Protein AF-A0A0R2XKB7-F1 (afdb_monomer_lite)

Sequence (130 aa):
MEADLNSQEIIRWLKAAAHDRFWLAESCGVQKRTVDNWLSSSRAIPRKAQLIIKALMASELAGPVAQAGVSQNLVLHFSDKDFASICDIARVLGMSPVQWVEAEVLKVIHTEPYKVLRALSPAKQKPKSD

Secondary structure (DSSP, 8-state):
--PPPPHHHHHHHHHHTT--HHHHHHHTTS-HHHHHHHHHSSPPPPHHHHHHHHHHHHHHHS-S---SSS----PPP--HHHHHHHHHHHHH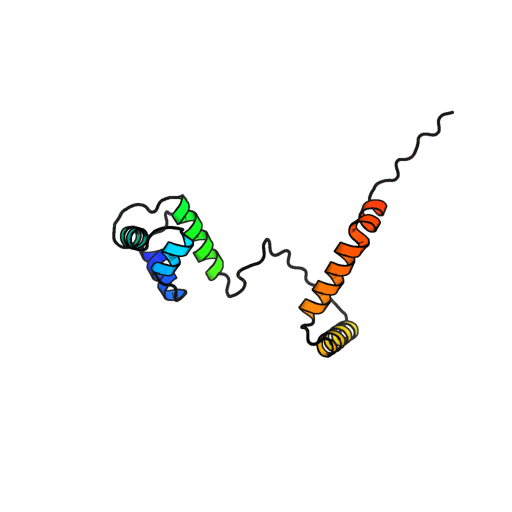TTS-HHHHHHHHHHHHHHHSHHHHHHHHS---------

Radius of gyration: 25.29 Å; chains: 1; bounding box: 53×69×50 Å

Foldseek 3Di:
DPDQDALVVLVVLCVVLVHDLCNLCVLLVHDSVLSVCRNPDPDRDDPSSSVSSVVVSVQVVPPPPPDDPDCPDDDDDDDPVVVVVLCVVCVVVVHHSVVSVVVVVVCCCVVPVPVVVVVVPPPPPDDDDD

pLDDT: mean 76.72, std 17.24, range [35.75, 93.81]

Structure (mmCIF, N/CA/C/O backbone):
data_AF-A0A0R2XKB7-F1
#
_entry.id   AF-A0A0R2XKB7-F1
#
loop_
_atom_site.group_PDB
_atom_site.id
_atom_site.type_symbol
_atom_site.label_atom_id
_atom_site.label_alt_id
_atom_site.label_comp_id
_atom_site.label_asym_id
_atom_site.label_entity_id
_atom_site.label_seq_id
_atom_site.pdbx_PDB_ins_code
_atom_site.Cartn_x
_atom_site.Cartn_y
_atom_site.Cartn_z
_atom_site.occupancy
_atom_site.B_iso_or_equiv
_atom_site.auth_seq_id
_atom_site.auth_comp_id
_atom_site.auth_asym_id
_atom_site.auth_atom_id
_atom_site.pdbx_PDB_model_num
ATOM 1 N N . MET A 1 1 ? -24.724 12.711 6.892 1.00 35.75 1 MET A N 1
ATOM 2 C CA . MET A 1 1 ? -25.011 11.545 7.752 1.00 35.75 1 MET A CA 1
ATOM 3 C C . MET A 1 1 ? -23.893 10.550 7.517 1.00 35.75 1 MET A C 1
ATOM 5 O O . MET A 1 1 ? -23.860 9.954 6.451 1.00 35.75 1 MET A O 1
ATOM 9 N N . GLU A 1 2 ? -22.917 10.456 8.420 1.00 45.47 2 GLU A N 1
ATOM 10 C CA . GLU A 1 2 ? -21.924 9.382 8.315 1.00 45.47 2 GLU A CA 1
ATOM 11 C C . GLU A 1 2 ? -22.604 8.094 8.764 1.00 45.47 2 GLU A C 1
ATOM 13 O O . GLU A 1 2 ? -23.004 7.999 9.920 1.00 45.47 2 GLU A O 1
ATOM 18 N N . ALA A 1 3 ? -22.795 7.143 7.852 1.00 56.22 3 ALA A N 1
ATOM 19 C CA . ALA A 1 3 ? -23.323 5.839 8.219 1.00 56.22 3 ALA A CA 1
ATOM 20 C C . ALA A 1 3 ? -22.368 5.190 9.237 1.00 56.22 3 ALA A C 1
ATOM 22 O O . ALA A 1 3 ? -21.160 5.051 8.990 1.00 56.22 3 ALA A O 1
ATOM 23 N N . ASP A 1 4 ? -22.902 4.860 10.410 1.00 65.50 4 ASP A N 1
ATOM 24 C CA . ASP A 1 4 ? -22.217 4.019 11.380 1.00 65.50 4 ASP A CA 1
ATOM 25 C C . ASP A 1 4 ? -21.997 2.638 10.757 1.00 65.50 4 ASP A C 1
ATOM 27 O O . ASP A 1 4 ? -22.899 2.082 10.132 1.00 65.50 4 ASP A O 1
ATOM 31 N N . LEU A 1 5 ? -20.784 2.094 10.900 1.00 70.38 5 LEU A N 1
ATOM 32 C CA . LEU A 1 5 ? -20.473 0.767 10.369 1.00 70.38 5 LEU A CA 1
ATOM 33 C C . LEU A 1 5 ? -21.368 -0.289 11.008 1.00 70.38 5 LEU A C 1
ATOM 35 O O . LEU A 1 5 ? -21.407 -0.399 12.238 1.00 70.38 5 LEU A O 1
ATOM 39 N N . ASN A 1 6 ? -22.000 -1.119 10.182 1.00 81.62 6 ASN A N 1
ATOM 40 C CA . ASN A 1 6 ? -22.795 -2.232 10.673 1.00 81.62 6 ASN A CA 1
ATOM 41 C C . ASN A 1 6 ? -21.926 -3.487 10.869 1.00 81.62 6 ASN A C 1
ATOM 43 O O . ASN A 1 6 ? -21.071 -3.818 10.044 1.00 81.62 6 ASN A O 1
ATOM 47 N N . SER A 1 7 ? -22.188 -4.252 11.930 1.00 85.19 7 SER A N 1
ATOM 48 C CA . SER A 1 7 ? -21.471 -5.498 12.238 1.00 85.19 7 SER A CA 1
ATOM 49 C C . SER A 1 7 ? -21.522 -6.510 11.087 1.00 85.19 7 SER A C 1
ATOM 51 O O . SER A 1 7 ? -20.534 -7.187 10.803 1.00 85.19 7 SER A O 1
ATOM 53 N N . GLN A 1 8 ? -22.641 -6.574 10.360 1.00 86.88 8 GLN A N 1
ATOM 54 C CA . GLN A 1 8 ? -22.795 -7.457 9.200 1.00 86.88 8 GLN A CA 1
ATOM 55 C C . GLN A 1 8 ? -21.891 -7.085 8.019 1.00 86.88 8 GLN A C 1
ATOM 57 O O . GLN A 1 8 ? -21.504 -7.965 7.247 1.00 86.88 8 GLN A O 1
ATOM 62 N N . GLU A 1 9 ? -21.579 -5.803 7.837 1.00 87.19 9 GLU A N 1
ATOM 63 C CA . GLU A 1 9 ? -20.662 -5.351 6.784 1.00 87.19 9 GLU A CA 1
ATOM 64 C C . GLU A 1 9 ? -19.231 -5.758 7.125 1.00 87.19 9 GLU A C 1
ATOM 66 O O . GLU A 1 9 ? -18.542 -6.317 6.276 1.00 87.19 9 GLU A O 1
ATOM 71 N N . ILE A 1 10 ? -18.838 -5.608 8.393 1.00 88.50 10 ILE A N 1
ATOM 72 C CA . ILE A 1 10 ? -17.526 -6.039 8.896 1.00 88.50 10 ILE A CA 1
ATOM 73 C C . ILE A 1 10 ? -17.356 -7.549 8.724 1.00 88.50 10 ILE A C 1
ATOM 75 O O . ILE A 1 10 ? -16.324 -8.001 8.239 1.00 88.50 10 ILE A O 1
ATOM 79 N N . ILE A 1 11 ? -18.374 -8.344 9.073 1.00 89.06 11 ILE A N 1
ATOM 80 C CA . ILE A 1 11 ? -18.324 -9.807 8.917 1.00 89.06 11 ILE A CA 1
ATOM 81 C C . ILE A 1 11 ? -18.168 -10.202 7.445 1.00 89.06 11 ILE A C 1
ATOM 83 O O . ILE A 1 11 ? -17.402 -11.116 7.138 1.00 89.06 11 ILE A O 1
ATOM 87 N N . ARG A 1 12 ? -18.903 -9.548 6.536 1.00 89.06 12 ARG A N 1
ATOM 88 C CA . ARG A 1 12 ? -18.795 -9.817 5.095 1.00 89.06 12 ARG A CA 1
ATOM 89 C C . ARG A 1 12 ? -17.417 -9.444 4.561 1.00 89.06 12 ARG A C 1
ATOM 91 O O . ARG A 1 12 ? -16.829 -10.242 3.840 1.00 89.06 12 ARG A O 1
ATOM 98 N N . TRP A 1 13 ? -16.897 -8.285 4.953 1.00 90.06 13 TRP A N 1
ATOM 99 C CA . TRP A 1 13 ? -15.568 -7.837 4.555 1.00 90.06 13 TRP A CA 1
ATOM 100 C C . TRP A 1 13 ? -14.459 -8.753 5.077 1.00 90.06 13 TRP A C 1
ATOM 102 O O . TRP A 1 13 ? -13.632 -9.179 4.281 1.00 90.06 13 TRP A O 1
ATOM 112 N N . LEU A 1 14 ? -14.486 -9.145 6.356 1.00 89.69 14 LEU A N 1
ATOM 113 C CA . LEU A 1 14 ? -13.505 -10.083 6.918 1.00 89.69 14 LEU A CA 1
ATOM 114 C C . LEU A 1 14 ? -13.449 -11.389 6.117 1.00 89.69 14 LEU A C 1
ATOM 116 O O . LEU A 1 14 ? -12.373 -11.850 5.752 1.00 89.69 14 LEU A O 1
ATOM 120 N N . LYS A 1 15 ? -14.617 -11.950 5.772 1.00 88.19 15 LYS A N 1
ATOM 121 C CA . LYS A 1 15 ? -14.693 -13.156 4.935 1.00 88.19 15 LYS A CA 1
ATOM 122 C C . LYS A 1 15 ? -14.126 -12.938 3.531 1.00 88.19 15 LYS A C 1
ATOM 124 O O . LYS A 1 15 ? -13.466 -13.832 3.018 1.00 88.19 15 LYS A O 1
ATOM 129 N N . ALA A 1 16 ? -14.402 -11.790 2.913 1.00 85.88 16 ALA A N 1
ATOM 130 C CA . ALA A 1 16 ? -13.925 -11.470 1.568 1.00 85.88 16 ALA A CA 1
ATOM 131 C C . ALA A 1 16 ? -12.407 -11.231 1.525 1.00 85.88 16 ALA A C 1
ATOM 133 O O . ALA A 1 16 ? -11.753 -11.681 0.592 1.00 85.88 16 ALA A O 1
ATOM 134 N N . ALA A 1 17 ? -11.854 -10.580 2.551 1.00 82.31 17 ALA A N 1
ATOM 135 C CA . ALA A 1 17 ? -10.424 -10.309 2.697 1.00 82.31 17 ALA A CA 1
ATOM 136 C C . ALA A 1 17 ? -9.630 -11.495 3.286 1.00 82.31 17 ALA A C 1
ATOM 138 O O . ALA A 1 17 ? -8.434 -11.376 3.519 1.00 82.31 17 ALA A O 1
ATOM 139 N N . ALA A 1 18 ? -10.287 -12.633 3.551 1.00 85.50 18 ALA A N 1
ATOM 140 C CA . ALA A 1 18 ? -9.704 -13.811 4.202 1.00 85.50 18 ALA A CA 1
ATOM 141 C C . ALA A 1 18 ? -9.053 -13.538 5.579 1.00 85.50 18 ALA A C 1
ATOM 143 O O . ALA A 1 18 ? -8.216 -14.316 6.036 1.00 85.50 18 ALA A O 1
ATOM 144 N N . HIS A 1 19 ? -9.486 -12.479 6.271 1.00 88.56 19 HIS A N 1
ATOM 145 C CA . HIS A 1 19 ? -9.044 -12.141 7.625 1.00 88.56 19 HIS A CA 1
ATOM 146 C C . HIS A 1 19 ? -10.010 -12.689 8.675 1.00 88.56 19 HIS A C 1
ATOM 148 O O . HIS A 1 19 ? -11.222 -12.793 8.459 1.00 88.56 19 HIS A O 1
ATOM 154 N N . ASP A 1 20 ? -9.489 -13.010 9.857 1.00 90.44 20 ASP A N 1
ATOM 155 C CA . ASP A 1 20 ? -10.294 -13.496 10.972 1.00 90.44 20 ASP A CA 1
ATOM 156 C C . ASP A 1 20 ? -10.525 -12.424 12.058 1.00 90.44 20 ASP A C 1
ATOM 158 O O . ASP A 1 20 ? -10.074 -11.277 11.996 1.00 90.44 20 ASP A O 1
ATOM 162 N N . ARG A 1 21 ? -11.291 -12.794 13.090 1.00 90.56 21 ARG A N 1
ATOM 163 C CA . ARG A 1 21 ? -11.612 -11.887 14.204 1.00 90.56 21 ARG A CA 1
ATOM 164 C C . ARG A 1 21 ? -10.424 -11.641 15.135 1.00 90.56 21 ARG A C 1
ATOM 166 O O . ARG A 1 21 ? -10.468 -10.673 15.891 1.00 90.56 21 ARG A O 1
ATOM 173 N N . PHE A 1 22 ? -9.417 -12.515 15.130 1.00 91.44 22 PHE A N 1
ATOM 174 C CA . PHE A 1 22 ? -8.194 -12.320 15.908 1.00 91.44 22 PHE A CA 1
ATOM 175 C C . PHE A 1 22 ? -7.344 -11.231 15.267 1.00 91.44 22 PHE A C 1
ATOM 177 O O . PHE A 1 22 ? -6.961 -10.288 15.956 1.00 91.44 22 PHE A O 1
ATOM 184 N N . TRP A 1 23 ? -7.173 -11.294 13.950 1.00 93.00 23 TRP A N 1
ATOM 185 C CA . TRP A 1 23 ? -6.493 -10.275 13.162 1.00 93.00 23 TRP A CA 1
ATOM 186 C C . TRP A 1 23 ? -7.144 -8.896 13.323 1.00 93.00 23 TRP A C 1
ATOM 188 O O . TRP A 1 23 ? -6.464 -7.891 13.543 1.00 93.00 23 TRP A O 1
ATOM 198 N N . LEU A 1 24 ? -8.482 -8.833 13.312 1.00 91.69 24 LEU A N 1
ATOM 199 C CA . LEU A 1 24 ? -9.190 -7.570 13.538 1.00 91.69 24 LEU A CA 1
ATOM 200 C C . LEU A 1 24 ? -8.958 -7.015 14.950 1.00 91.69 24 LEU A C 1
ATOM 202 O O . LEU A 1 24 ? -8.858 -5.801 15.139 1.00 91.69 24 LEU A O 1
ATOM 206 N N . ALA A 1 25 ? -8.895 -7.900 15.945 1.00 91.88 25 ALA A N 1
ATOM 207 C CA . ALA A 1 25 ? -8.658 -7.525 17.332 1.00 91.88 25 ALA A CA 1
ATOM 208 C C . ALA A 1 25 ? -7.246 -6.964 17.518 1.00 91.88 25 ALA A C 1
ATOM 210 O O . ALA A 1 25 ? -7.095 -5.902 18.122 1.00 91.88 25 ALA A O 1
ATOM 211 N N . GLU A 1 26 ? -6.247 -7.618 16.927 1.00 90.62 26 GLU A N 1
ATOM 212 C CA . GLU A 1 26 ? -4.860 -7.155 16.900 1.00 90.62 26 GLU A CA 1
ATOM 213 C C . GLU A 1 26 ? -4.742 -5.791 16.211 1.00 90.62 26 GLU A C 1
ATOM 215 O O . GLU A 1 26 ? -4.224 -4.845 16.804 1.00 90.62 26 GLU A O 1
ATOM 220 N N . SER A 1 27 ? -5.345 -5.643 15.029 1.00 87.31 27 SER A N 1
ATOM 221 C CA . SER A 1 27 ? -5.345 -4.387 14.266 1.00 87.31 27 SER A CA 1
ATOM 222 C C . SER A 1 27 ? -5.998 -3.224 15.024 1.00 87.31 27 SER A C 1
ATOM 224 O O . SER A 1 27 ? -5.618 -2.064 14.864 1.00 87.31 27 SER A O 1
ATOM 226 N N . CYS A 1 28 ? -6.978 -3.519 15.881 1.00 88.81 28 CYS A N 1
ATOM 227 C CA . CYS A 1 28 ? -7.640 -2.532 16.734 1.00 88.81 28 CYS A CA 1
ATOM 228 C C . CYS A 1 28 ? -6.977 -2.364 18.116 1.00 88.81 28 CYS A C 1
ATOM 230 O O . CYS A 1 28 ? -7.412 -1.502 18.886 1.00 88.81 28 CYS A O 1
ATOM 232 N N . GLY A 1 29 ? -5.969 -3.174 18.459 1.00 90.31 29 GLY A N 1
ATOM 233 C CA . GLY A 1 29 ? -5.324 -3.185 19.775 1.00 90.31 29 GLY A CA 1
ATOM 234 C C . GLY A 1 29 ? -6.249 -3.624 20.917 1.00 90.31 29 GLY A C 1
ATOM 235 O O . GLY A 1 29 ? -6.144 -3.113 22.032 1.00 90.31 29 GLY A O 1
ATOM 236 N N . VAL A 1 30 ? -7.200 -4.521 20.647 1.00 91.75 30 VAL A N 1
ATOM 237 C CA . VAL A 1 30 ? -8.182 -5.017 21.625 1.00 91.75 30 VAL A CA 1
ATOM 238 C C . VAL A 1 30 ? -8.147 -6.538 21.732 1.00 91.75 30 VAL A C 1
ATOM 240 O O . VAL A 1 30 ? -7.576 -7.238 20.906 1.00 91.75 30 VAL A O 1
ATOM 243 N N . GLN A 1 31 ? -8.807 -7.079 22.754 1.00 92.69 31 GLN A N 1
ATOM 244 C CA . GLN A 1 31 ? -8.979 -8.523 22.877 1.00 92.69 31 GLN A CA 1
ATOM 245 C C . GLN A 1 31 ? -10.030 -9.047 21.893 1.00 92.69 31 GLN A C 1
ATOM 247 O O . GLN A 1 31 ? -11.056 -8.409 21.650 1.00 92.69 31 GLN A O 1
ATOM 252 N N . LYS A 1 32 ? -9.838 -10.281 21.418 1.00 92.38 32 LYS A N 1
ATOM 253 C CA . LYS A 1 32 ? -10.769 -10.976 20.514 1.00 92.38 32 LYS A CA 1
ATOM 254 C C . LYS A 1 32 ? -12.210 -11.025 21.045 1.00 92.38 32 LYS A C 1
ATOM 256 O O . LYS A 1 32 ? -13.154 -10.843 20.284 1.00 92.38 32 LYS A O 1
ATOM 261 N N . ARG A 1 33 ? -12.392 -11.168 22.366 1.00 91.88 33 ARG A N 1
ATOM 262 C CA . ARG A 1 33 ? -13.716 -11.122 23.019 1.00 91.88 33 ARG A CA 1
ATOM 263 C C . ARG A 1 33 ? -14.430 -9.781 22.811 1.00 91.88 33 ARG A C 1
ATOM 265 O O . ARG A 1 33 ? -15.650 -9.747 22.691 1.00 91.88 33 ARG A O 1
ATOM 272 N N . THR A 1 34 ? -13.684 -8.681 22.761 1.00 90.12 34 THR A N 1
ATOM 273 C CA . THR A 1 34 ? -14.228 -7.343 22.500 1.00 90.12 34 THR A CA 1
ATOM 274 C C . THR A 1 34 ? -14.768 -7.251 21.076 1.00 90.12 34 THR A C 1
ATOM 276 O O . THR A 1 34 ? -15.889 -6.787 20.886 1.00 90.12 34 THR A O 1
ATOM 279 N N . VAL A 1 35 ? -14.026 -7.778 20.099 1.00 91.06 35 VAL A N 1
ATOM 280 C CA . VAL A 1 35 ? -14.485 -7.870 18.704 1.00 91.06 35 VAL A CA 1
ATOM 281 C C . VAL A 1 35 ? -15.691 -8.799 18.579 1.00 91.06 35 VAL A C 1
ATOM 283 O O . VAL A 1 35 ? -16.681 -8.426 17.960 1.00 91.06 35 VAL A O 1
ATOM 286 N N . ASP A 1 36 ? -15.670 -9.971 19.217 1.00 90.81 36 ASP A N 1
ATOM 287 C CA . ASP A 1 36 ? -16.819 -10.885 19.219 1.00 90.81 36 ASP A CA 1
ATOM 288 C C . ASP A 1 36 ? -18.084 -10.198 19.766 1.00 90.81 36 ASP A C 1
ATOM 290 O O . ASP A 1 36 ? -19.161 -10.356 19.190 1.00 90.81 36 ASP A O 1
ATOM 294 N N . ASN A 1 37 ? -17.961 -9.379 20.817 1.00 90.19 37 ASN A N 1
ATOM 295 C CA . ASN A 1 37 ? -19.077 -8.596 21.351 1.00 90.19 37 ASN A CA 1
ATOM 296 C C . ASN A 1 37 ? -19.587 -7.551 20.350 1.00 90.19 37 ASN A C 1
ATOM 298 O O . ASN A 1 37 ? -20.797 -7.402 20.208 1.00 90.19 37 ASN A O 1
ATOM 302 N N . TRP A 1 38 ? -18.704 -6.840 19.648 1.00 90.56 38 TRP A N 1
ATOM 303 C CA . TRP A 1 38 ? -19.098 -5.883 18.605 1.00 90.56 38 TRP A CA 1
ATOM 304 C C . TRP A 1 38 ? -19.830 -6.548 17.442 1.00 90.56 38 TRP A C 1
ATOM 306 O O . TRP A 1 38 ? -20.776 -5.988 16.899 1.00 90.56 38 TRP A O 1
ATOM 316 N N . LEU A 1 39 ? -19.395 -7.749 17.060 1.00 87.62 39 LEU A N 1
ATOM 317 C CA . LEU A 1 39 ? -19.961 -8.467 15.921 1.00 87.62 39 LEU A CA 1
ATOM 318 C C . LEU A 1 39 ? -21.233 -9.252 16.270 1.00 87.62 39 LEU A C 1
ATOM 320 O O . LEU A 1 39 ? -22.023 -9.540 15.375 1.00 87.62 39 LEU A O 1
ATOM 324 N N . SER A 1 40 ? -21.429 -9.598 17.546 1.00 83.88 40 SER A N 1
ATOM 325 C CA . SER A 1 40 ? -22.551 -10.436 18.005 1.00 83.88 40 SER A CA 1
ATOM 326 C C . SER A 1 40 ? -23.651 -9.663 18.735 1.00 83.88 40 SER A C 1
ATOM 328 O O . SER A 1 40 ? -24.764 -10.166 18.850 1.00 83.88 40 SER A O 1
ATOM 330 N N . SER A 1 41 ? -23.362 -8.471 19.262 1.00 73.19 41 SER A N 1
ATOM 331 C CA . SER A 1 41 ? -24.343 -7.649 19.983 1.00 73.19 41 SER A CA 1
ATOM 332 C C . SER A 1 41 ? -24.714 -6.396 19.193 1.00 73.19 41 SER A C 1
ATOM 334 O O . SER A 1 41 ? -23.957 -5.941 18.344 1.00 73.19 41 SER A O 1
ATOM 336 N N . SER A 1 42 ? -25.855 -5.785 19.519 1.00 67.44 42 SER A N 1
ATOM 337 C CA . SER A 1 42 ? -26.243 -4.459 19.019 1.00 67.44 42 SER A CA 1
ATOM 338 C C . SER A 1 42 ? -25.449 -3.312 19.664 1.00 67.44 42 SER A C 1
ATOM 340 O O . SER A 1 42 ? -25.829 -2.148 19.534 1.00 67.44 42 SER A O 1
ATOM 342 N N . ARG A 1 43 ? -24.361 -3.606 20.399 1.00 73.00 43 ARG A N 1
ATOM 343 C CA . ARG A 1 43 ? -23.522 -2.556 20.983 1.00 73.00 43 ARG A CA 1
ATOM 344 C C . ARG A 1 43 ? -22.815 -1.784 19.886 1.00 73.00 43 ARG A C 1
ATOM 346 O O . ARG A 1 43 ? -22.166 -2.358 19.017 1.00 73.00 43 ARG A O 1
ATOM 353 N N . ALA A 1 44 ? -22.873 -0.466 20.022 1.00 78.38 44 ALA A N 1
ATOM 354 C CA . ALA A 1 44 ? -22.117 0.440 19.186 1.00 78.38 44 ALA A CA 1
ATOM 355 C C . ALA A 1 44 ? -20.614 0.146 19.293 1.00 78.38 44 ALA A C 1
ATOM 357 O O . ALA A 1 44 ? -20.053 0.002 20.385 1.00 78.38 44 ALA A O 1
ATOM 358 N N . ILE A 1 45 ? -19.967 0.077 18.134 1.00 85.56 45 ILE A N 1
ATOM 359 C CA . ILE A 1 45 ? -18.517 -0.022 18.030 1.00 85.56 45 ILE A CA 1
ATOM 360 C C . ILE A 1 45 ? -17.935 1.340 18.426 1.00 85.56 45 ILE A C 1
ATOM 362 O O . ILE A 1 45 ? -18.379 2.359 17.895 1.00 85.56 45 ILE A O 1
ATOM 366 N N . PRO A 1 46 ? -16.943 1.404 19.331 1.00 87.38 46 PRO A N 1
ATOM 367 C CA . PRO A 1 46 ? -16.319 2.668 19.700 1.00 87.38 46 PRO A CA 1
ATOM 368 C C . PRO A 1 46 ? -15.754 3.405 18.481 1.00 87.38 46 PRO A C 1
ATOM 370 O O . PRO A 1 46 ? -15.127 2.790 17.617 1.00 87.38 46 PRO A O 1
ATOM 373 N N . ARG A 1 47 ? -15.888 4.737 18.445 1.00 85.62 47 ARG A N 1
ATOM 374 C CA . ARG A 1 47 ? -15.495 5.570 17.292 1.00 85.62 47 ARG A CA 1
ATOM 375 C C . ARG A 1 47 ? -14.052 5.356 16.829 1.00 85.62 47 ARG A C 1
ATOM 377 O O . ARG A 1 47 ? -13.791 5.296 15.633 1.00 85.62 47 ARG A O 1
ATOM 384 N N . LYS A 1 48 ? -13.115 5.177 17.768 1.00 85.19 48 LYS A N 1
ATOM 385 C CA . LYS A 1 48 ? -11.710 4.868 17.448 1.00 85.19 48 LYS A CA 1
ATOM 386 C C . LYS A 1 48 ? -11.581 3.567 16.647 1.00 85.19 48 LYS A C 1
ATOM 388 O O . LYS A 1 48 ? -10.872 3.541 15.650 1.00 85.19 48 LYS A O 1
ATOM 393 N N . ALA A 1 49 ? -12.289 2.516 17.058 1.00 88.00 49 ALA A N 1
ATOM 394 C CA . ALA A 1 49 ? -12.294 1.244 16.345 1.00 88.00 49 ALA A CA 1
ATOM 395 C C . ALA A 1 49 ? -13.011 1.369 14.994 1.00 88.00 49 ALA A C 1
ATOM 397 O O . ALA A 1 49 ? -12.495 0.883 13.998 1.00 88.00 49 ALA A O 1
ATOM 398 N N . GLN A 1 50 ? -14.131 2.099 14.917 1.00 88.88 50 GLN A N 1
ATOM 399 C CA . GLN A 1 50 ? -14.800 2.366 13.636 1.00 88.88 50 GLN A CA 1
ATOM 400 C C . GLN A 1 50 ? -13.861 3.033 12.618 1.00 88.88 50 GLN A C 1
ATOM 402 O O . GLN A 1 50 ? -13.864 2.640 11.457 1.00 88.88 50 GLN A O 1
ATOM 407 N N . LEU A 1 51 ? -13.048 4.013 13.033 1.00 87.62 51 LEU A N 1
ATOM 408 C CA . LEU A 1 51 ? -12.084 4.680 12.147 1.00 87.62 51 LEU A CA 1
ATOM 409 C C . LEU A 1 51 ? -11.010 3.719 11.624 1.00 87.62 51 LEU A C 1
ATOM 411 O O . LEU A 1 51 ? -10.718 3.733 10.431 1.00 87.62 51 LEU A O 1
ATOM 415 N N . ILE A 1 52 ? -10.463 2.867 12.495 1.00 88.88 52 ILE A N 1
ATOM 416 C CA . ILE A 1 52 ? -9.472 1.852 12.108 1.00 88.88 52 ILE A CA 1
ATOM 417 C C . ILE A 1 52 ? -10.092 0.874 11.107 1.00 88.88 52 ILE A C 1
ATOM 419 O O . ILE A 1 52 ? -9.533 0.649 10.040 1.00 88.88 52 ILE A O 1
ATOM 423 N N . ILE A 1 53 ? -11.284 0.352 11.401 1.00 89.19 53 ILE A N 1
ATOM 424 C CA . ILE A 1 53 ? -11.976 -0.609 10.535 1.00 89.19 53 ILE A CA 1
ATOM 425 C C . ILE A 1 53 ? -12.311 0.022 9.176 1.00 89.19 53 ILE A C 1
ATOM 427 O O . ILE A 1 53 ? -12.065 -0.604 8.150 1.00 89.19 53 ILE A O 1
ATOM 431 N N . LYS A 1 54 ? -12.788 1.277 9.142 1.00 88.38 54 LYS A N 1
ATOM 432 C CA . LYS A 1 54 ? -12.997 2.032 7.890 1.00 88.38 54 LYS A CA 1
ATOM 433 C C . LYS A 1 54 ? -11.713 2.127 7.069 1.00 88.38 54 LYS A C 1
ATOM 435 O O . LYS A 1 54 ? -11.753 1.894 5.865 1.00 88.38 54 LYS A O 1
ATOM 440 N N . ALA A 1 55 ? -10.592 2.458 7.710 1.00 85.44 55 ALA A N 1
ATOM 441 C CA . ALA A 1 55 ? -9.304 2.582 7.036 1.00 85.44 55 ALA A CA 1
ATOM 442 C C . ALA A 1 55 ? -8.819 1.239 6.466 1.00 85.44 55 ALA A C 1
ATOM 444 O O . ALA A 1 55 ? -8.386 1.195 5.319 1.00 85.44 55 ALA A O 1
ATOM 445 N N . LEU A 1 56 ? -8.956 0.144 7.220 1.00 88.00 56 LEU A N 1
ATOM 446 C CA . LEU A 1 56 ? -8.601 -1.203 6.757 1.00 88.00 56 LEU A CA 1
ATOM 447 C C . LEU A 1 56 ? -9.485 -1.649 5.585 1.00 88.00 56 LEU A C 1
ATOM 449 O O . LEU A 1 56 ? -8.980 -2.138 4.580 1.00 88.00 56 LEU A O 1
ATOM 453 N N . MET A 1 57 ? -10.796 -1.414 5.674 1.00 86.50 57 MET A N 1
ATOM 454 C CA . MET A 1 57 ? -11.736 -1.719 4.592 1.00 86.50 57 MET A CA 1
ATOM 455 C C . MET A 1 57 ? -11.427 -0.932 3.317 1.00 86.50 57 MET A C 1
ATOM 457 O O . MET A 1 57 ? -11.455 -1.499 2.227 1.00 86.50 57 MET A O 1
ATOM 461 N N . ALA A 1 58 ? -11.104 0.358 3.441 1.00 81.38 58 ALA A N 1
ATOM 462 C CA . ALA A 1 58 ? -10.705 1.189 2.309 1.00 81.38 58 ALA A CA 1
ATOM 463 C C . ALA A 1 58 ? -9.353 0.757 1.714 1.00 81.38 58 ALA A C 1
ATOM 465 O O . ALA A 1 58 ? -9.192 0.772 0.496 1.00 81.38 58 ALA A O 1
ATOM 466 N N . SER A 1 59 ? -8.407 0.345 2.562 1.00 67.81 59 SER A N 1
ATOM 467 C CA . SER A 1 59 ? -7.075 -0.104 2.146 1.00 67.81 59 SER A CA 1
ATOM 468 C C . SER A 1 59 ? -7.069 -1.459 1.437 1.00 67.81 59 SER A C 1
ATOM 470 O O . SER A 1 59 ? -6.132 -1.697 0.693 1.00 67.81 59 SER A O 1
ATOM 472 N N . GLU A 1 60 ? -8.054 -2.329 1.674 1.00 62.34 60 GLU A N 1
ATOM 473 C CA . GLU A 1 60 ? -8.187 -3.650 1.024 1.00 62.34 60 GLU A CA 1
ATOM 474 C C . GLU A 1 60 ? -9.054 -3.595 -0.251 1.00 62.34 60 GLU A C 1
ATOM 476 O O . GLU A 1 60 ? -8.923 -4.424 -1.148 1.00 62.34 60 GLU A O 1
ATOM 481 N N . LEU A 1 61 ? -9.949 -2.603 -0.363 1.00 54.81 61 LEU A N 1
ATOM 482 C CA . LEU A 1 61 ? -10.662 -2.303 -1.616 1.00 54.81 61 LEU A CA 1
ATOM 483 C C . LEU A 1 61 ? -9.720 -1.742 -2.692 1.00 54.81 61 LEU A C 1
ATOM 485 O O . LEU A 1 61 ? -9.969 -1.907 -3.886 1.00 54.81 61 LEU A O 1
ATOM 489 N N . ALA A 1 62 ? -8.626 -1.109 -2.271 1.00 45.28 62 ALA A N 1
ATOM 490 C CA . ALA A 1 62 ? -7.444 -0.963 -3.096 1.00 45.28 62 ALA A CA 1
ATOM 491 C C . ALA A 1 62 ? -6.687 -2.299 -3.029 1.00 45.28 62 ALA A C 1
ATOM 493 O O . ALA A 1 62 ? -6.208 -2.672 -1.968 1.00 45.28 62 ALA A O 1
ATOM 494 N N . GLY A 1 63 ? -6.614 -3.052 -4.131 1.00 44.25 63 GLY A N 1
ATOM 495 C CA . GLY A 1 63 ? -5.830 -4.297 -4.199 1.00 44.25 63 GLY A CA 1
ATOM 496 C C . GLY A 1 63 ? -4.363 -4.113 -3.759 1.00 44.25 63 GLY A C 1
ATOM 497 O O . GLY A 1 63 ? -3.969 -2.992 -3.458 1.00 44.25 63 GLY A O 1
ATOM 498 N N . PRO A 1 64 ? -3.535 -5.177 -3.749 1.00 41.47 64 PRO A N 1
ATOM 499 C CA . PRO A 1 64 ? -2.275 -5.292 -2.997 1.00 41.47 64 PRO A CA 1
ATOM 500 C C . PRO A 1 64 ? -1.245 -4.197 -3.322 1.00 41.47 64 PRO A C 1
ATOM 502 O O . PRO A 1 64 ? -0.273 -4.398 -4.043 1.00 41.47 64 PRO A O 1
ATOM 505 N N . VAL A 1 65 ? -1.471 -3.026 -2.742 1.00 41.62 65 VAL A N 1
ATOM 506 C CA . VAL A 1 65 ? -0.612 -1.848 -2.706 1.00 41.62 65 VAL A CA 1
ATOM 507 C C . VAL A 1 65 ? -0.808 -1.226 -1.324 1.00 41.62 65 VAL A C 1
ATOM 509 O O . VAL A 1 65 ? -1.090 -0.043 -1.163 1.00 41.62 65 VAL A O 1
ATOM 512 N N . ALA A 1 66 ? -0.728 -2.049 -0.282 1.00 50.91 66 ALA A N 1
ATOM 513 C CA . ALA A 1 66 ? -0.650 -1.536 1.069 1.00 50.91 66 ALA A CA 1
ATOM 514 C C . ALA A 1 66 ? 0.825 -1.301 1.418 1.00 50.91 66 ALA A C 1
ATOM 516 O O . ALA A 1 66 ? 1.615 -2.240 1.455 1.00 50.91 66 ALA A O 1
ATOM 517 N N . GLN A 1 67 ? 1.116 -0.043 1.766 1.00 41.91 67 GLN A N 1
ATOM 518 C CA . GLN A 1 67 ? 2.257 0.463 2.547 1.00 41.91 67 GLN A CA 1
ATOM 519 C C . GLN A 1 67 ? 3.420 1.132 1.793 1.00 41.91 67 GLN A C 1
ATOM 521 O O . GLN A 1 67 ? 4.532 0.625 1.734 1.00 41.91 67 GLN A O 1
ATOM 526 N N . ALA A 1 68 ? 3.198 2.385 1.396 1.00 39.34 68 ALA A N 1
ATOM 527 C CA . ALA A 1 68 ? 4.074 3.502 1.762 1.00 39.34 68 ALA A CA 1
ATOM 528 C C . ALA A 1 68 ? 3.237 4.791 1.726 1.00 39.34 68 ALA A C 1
ATOM 530 O O . ALA A 1 68 ? 2.313 4.904 0.923 1.00 39.34 68 ALA A O 1
ATOM 531 N N . GLY A 1 69 ? 3.489 5.723 2.648 1.00 43.50 69 GLY A N 1
ATOM 532 C CA . GLY A 1 69 ? 2.699 6.947 2.807 1.00 43.50 69 GLY A CA 1
ATOM 533 C C . GLY A 1 69 ? 2.522 7.735 1.508 1.00 43.50 69 GLY A C 1
ATOM 534 O O . GLY A 1 69 ? 3.390 7.692 0.652 1.00 43.50 69 GLY A O 1
ATOM 535 N N . VAL A 1 70 ? 1.389 8.442 1.398 1.00 45.81 70 VAL A N 1
ATOM 536 C CA . VAL A 1 70 ? 1.038 9.408 0.338 1.00 45.81 70 VAL A CA 1
ATOM 537 C C . VAL A 1 70 ? 1.622 9.018 -1.023 1.00 45.81 70 VAL A C 1
ATOM 539 O O . VAL A 1 70 ? 2.710 9.471 -1.361 1.00 45.81 70 VAL A O 1
ATOM 542 N N . SER A 1 71 ? 0.926 8.192 -1.810 1.00 48.16 71 SER A N 1
ATOM 543 C CA . SER A 1 71 ? 1.377 7.830 -3.160 1.00 48.16 71 SER A CA 1
ATOM 544 C C . SER A 1 71 ? 1.462 9.075 -4.053 1.00 48.16 71 SER A C 1
ATOM 546 O O . SER A 1 71 ? 0.528 9.415 -4.775 1.00 48.16 71 SER A O 1
ATOM 548 N N . GLN A 1 72 ? 2.589 9.779 -3.990 1.00 59.56 72 GLN A N 1
ATOM 549 C CA . GLN A 1 72 ? 3.012 10.760 -4.974 1.00 59.56 72 GLN A CA 1
ATOM 550 C C . GLN A 1 72 ? 3.462 9.951 -6.188 1.00 59.56 72 GLN A C 1
ATOM 552 O O . GLN A 1 72 ? 4.621 9.564 -6.304 1.00 59.56 72 GLN A O 1
ATOM 557 N N . ASN A 1 73 ? 2.497 9.587 -7.030 1.00 69.06 73 ASN A N 1
ATOM 558 C CA . ASN A 1 73 ? 2.743 8.780 -8.213 1.00 69.06 73 ASN A CA 1
ATOM 559 C C . ASN A 1 73 ? 3.403 9.645 -9.294 1.00 69.06 73 ASN A C 1
ATOM 561 O O . ASN A 1 73 ? 2.821 10.638 -9.735 1.00 69.06 73 ASN A O 1
ATOM 565 N N . LEU A 1 74 ? 4.605 9.261 -9.717 1.00 73.56 74 LEU A N 1
ATOM 566 C CA . LEU A 1 74 ? 5.362 9.935 -10.764 1.00 73.56 74 LEU A CA 1
ATOM 567 C C . LEU A 1 74 ? 5.431 9.032 -11.996 1.00 73.56 74 LEU A C 1
ATOM 569 O O . LEU A 1 74 ? 6.047 7.970 -11.962 1.00 73.56 74 LEU A O 1
ATOM 573 N N . VAL A 1 75 ? 4.822 9.475 -13.095 1.00 81.19 75 VAL A N 1
ATOM 574 C CA . VAL A 1 75 ? 4.928 8.800 -14.394 1.00 81.19 75 VAL A CA 1
ATOM 575 C C . VAL A 1 75 ? 6.002 9.499 -15.217 1.00 81.19 75 VAL A C 1
ATOM 577 O O . VAL A 1 75 ? 5.903 10.693 -15.494 1.00 81.19 75 VAL A O 1
ATOM 580 N N . LEU A 1 76 ? 7.036 8.751 -15.599 1.00 85.38 76 LEU A N 1
ATOM 581 C CA . LEU A 1 76 ? 8.123 9.234 -16.444 1.00 85.38 76 LEU A CA 1
ATOM 582 C C . LEU A 1 76 ? 7.939 8.713 -17.868 1.00 85.38 76 LEU A C 1
ATOM 584 O O . LEU A 1 76 ? 7.708 7.523 -18.076 1.00 85.38 76 LEU A O 1
ATOM 588 N N . HIS A 1 77 ? 8.064 9.606 -18.845 1.00 88.69 77 HIS A N 1
ATOM 589 C CA . HIS A 1 77 ? 8.035 9.257 -20.260 1.00 88.69 77 HIS A CA 1
ATOM 590 C C . HIS A 1 77 ? 9.458 9.284 -20.815 1.00 88.69 77 HIS A C 1
ATOM 592 O O . HIS A 1 77 ? 10.120 10.321 -20.789 1.00 88.69 77 HIS A O 1
ATOM 598 N N . PHE A 1 78 ? 9.908 8.143 -21.326 1.00 89.19 78 PHE A N 1
ATOM 599 C CA . PHE A 1 78 ? 11.201 7.979 -21.982 1.00 89.19 78 PHE A CA 1
ATOM 600 C C . PHE A 1 78 ? 10.989 7.648 -23.458 1.00 89.19 78 PHE A C 1
ATOM 602 O O . PHE A 1 78 ? 9.934 7.138 -23.837 1.00 89.19 78 PHE A O 1
ATOM 609 N N . SER A 1 79 ? 11.998 7.911 -24.289 1.00 93.56 79 SER A N 1
ATOM 610 C CA . SER A 1 79 ? 12.034 7.319 -25.625 1.00 93.56 79 SER A CA 1
ATOM 611 C C . SER A 1 79 ? 12.239 5.803 -25.521 1.00 93.56 79 SER A C 1
ATOM 613 O O . SER A 1 79 ? 12.808 5.322 -24.537 1.00 93.56 79 SER A O 1
ATOM 615 N N . ASP A 1 80 ? 11.845 5.048 -26.548 1.00 92.06 80 ASP A N 1
ATOM 616 C CA . ASP A 1 80 ? 12.040 3.589 -26.570 1.00 92.06 80 ASP A CA 1
ATOM 617 C C . ASP A 1 80 ? 13.514 3.203 -26.359 1.00 92.06 80 ASP A C 1
ATOM 619 O O . ASP A 1 80 ? 13.829 2.242 -25.658 1.00 92.06 80 ASP A O 1
ATOM 623 N N . LYS A 1 81 ? 14.434 3.996 -26.924 1.00 93.75 81 LYS A N 1
ATOM 624 C CA . LYS A 1 81 ? 15.882 3.786 -26.807 1.00 93.75 81 LYS A CA 1
ATOM 625 C C . LYS A 1 81 ? 16.382 3.992 -25.375 1.00 93.75 81 LYS A C 1
ATOM 627 O O . LYS A 1 81 ? 17.194 3.205 -24.881 1.00 93.75 81 LYS A O 1
ATOM 632 N N . ASP A 1 82 ? 15.914 5.044 -24.714 1.00 91.38 82 ASP A N 1
ATOM 633 C CA . ASP A 1 82 ? 16.327 5.348 -23.344 1.00 91.38 82 ASP A CA 1
ATOM 634 C C . ASP A 1 82 ? 15.727 4.328 -22.377 1.00 91.38 82 ASP A C 1
ATOM 636 O O . ASP A 1 82 ? 16.431 3.815 -21.510 1.00 91.38 82 ASP A O 1
ATOM 640 N N . PHE A 1 83 ? 14.465 3.941 -22.581 1.00 92.31 83 PHE A N 1
ATOM 641 C CA . PHE A 1 83 ? 13.819 2.909 -21.775 1.00 92.31 83 PHE A CA 1
ATOM 642 C C . PHE A 1 83 ? 14.502 1.544 -21.919 1.00 92.31 83 PHE A C 1
ATOM 644 O O . PHE A 1 83 ? 14.733 0.866 -20.918 1.00 92.31 83 PHE A O 1
ATOM 651 N N . ALA A 1 84 ? 14.907 1.163 -23.135 1.00 92.44 84 ALA A N 1
ATOM 652 C CA . ALA A 1 84 ? 15.691 -0.052 -23.353 1.00 92.44 84 ALA A CA 1
ATOM 653 C C . ALA A 1 84 ? 17.015 -0.022 -22.572 1.00 92.44 84 ALA A C 1
ATOM 655 O O . ALA A 1 84 ? 17.351 -0.989 -21.889 1.00 92.44 84 ALA A O 1
ATOM 656 N N . SER A 1 85 ? 17.709 1.121 -22.588 1.00 93.00 85 SER A N 1
ATOM 657 C CA . SER A 1 85 ? 18.948 1.312 -21.824 1.00 93.00 85 SER A CA 1
ATOM 658 C C . SER A 1 85 ? 18.714 1.152 -20.315 1.00 93.00 85 SER A C 1
ATOM 660 O O . SER A 1 85 ? 19.496 0.490 -19.635 1.00 93.00 85 SER A O 1
ATOM 662 N N . ILE A 1 86 ? 17.607 1.690 -19.791 1.00 92.31 86 ILE A N 1
ATOM 663 C CA . ILE A 1 86 ? 17.201 1.524 -18.385 1.00 92.31 86 ILE A CA 1
ATOM 664 C C . ILE A 1 86 ? 16.967 0.043 -18.061 1.00 92.31 86 ILE A C 1
ATOM 666 O O . ILE A 1 86 ? 17.459 -0.453 -17.045 1.00 92.31 86 ILE A O 1
ATOM 670 N N . CYS A 1 87 ? 16.238 -0.679 -18.916 1.00 91.00 87 CYS A N 1
ATOM 671 C CA . CYS A 1 87 ? 15.986 -2.106 -18.725 1.00 91.00 87 CYS A CA 1
ATOM 672 C C . CYS A 1 87 ? 17.276 -2.931 -18.719 1.00 91.00 87 CYS A C 1
ATOM 674 O O . CYS A 1 87 ? 17.408 -3.840 -17.899 1.00 91.00 87 CYS A O 1
ATOM 676 N N . ASP A 1 88 ? 18.220 -2.622 -19.604 1.00 93.81 88 ASP A N 1
ATOM 677 C CA . ASP A 1 88 ? 19.494 -3.332 -19.685 1.00 93.81 88 ASP A CA 1
ATOM 678 C C . ASP A 1 88 ? 20.351 -3.092 -18.439 1.00 93.81 88 ASP A C 1
ATOM 680 O O . ASP A 1 88 ? 20.864 -4.049 -17.855 1.00 93.81 88 ASP A O 1
ATOM 684 N N . ILE A 1 89 ? 20.441 -1.845 -17.970 1.00 90.88 89 ILE A N 1
ATOM 685 C CA . ILE A 1 89 ? 21.183 -1.503 -16.750 1.00 90.88 89 ILE A CA 1
ATOM 686 C C . ILE A 1 89 ? 20.551 -2.172 -15.524 1.00 90.88 89 ILE A C 1
ATOM 688 O O . ILE A 1 89 ? 21.255 -2.801 -14.732 1.00 90.88 89 ILE A O 1
ATOM 692 N N . ALA A 1 90 ? 19.226 -2.094 -15.382 1.00 90.88 90 ALA A N 1
ATOM 693 C CA . ALA A 1 90 ? 18.515 -2.725 -14.274 1.00 90.88 90 ALA A CA 1
ATOM 694 C C . ALA A 1 90 ? 18.721 -4.250 -14.267 1.00 90.88 90 ALA A C 1
ATOM 696 O O . ALA A 1 90 ? 18.985 -4.833 -13.214 1.00 90.88 90 ALA A O 1
ATOM 697 N N . ARG A 1 91 ? 18.709 -4.884 -15.451 1.00 89.81 91 ARG A N 1
ATOM 698 C CA . ARG A 1 91 ? 18.986 -6.318 -15.610 1.00 89.81 91 ARG A CA 1
ATOM 699 C C . ARG A 1 91 ? 20.397 -6.684 -15.157 1.00 89.81 91 ARG A C 1
ATOM 701 O O . ARG A 1 91 ? 20.549 -7.666 -14.436 1.00 89.81 91 ARG A O 1
ATOM 708 N N . VAL A 1 92 ? 21.411 -5.907 -15.546 1.00 93.06 92 VAL A N 1
ATOM 709 C CA . VAL A 1 92 ? 22.809 -6.129 -15.126 1.00 93.06 92 VAL A CA 1
ATOM 710 C C . VAL A 1 92 ? 22.960 -6.017 -13.608 1.00 93.06 92 VAL A C 1
ATOM 712 O O . VAL A 1 92 ? 23.718 -6.773 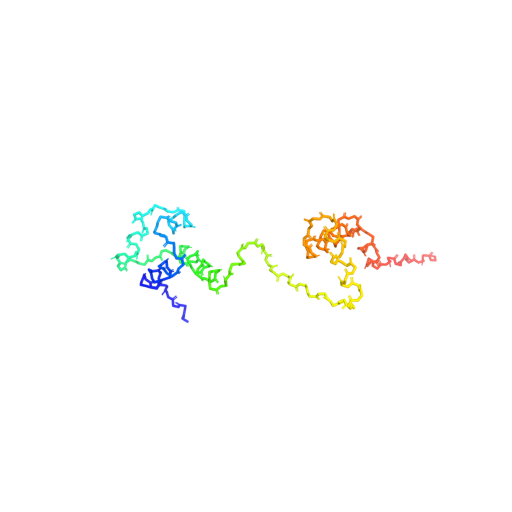-13.008 1.00 93.06 92 VAL A O 1
ATOM 715 N N . LEU A 1 93 ? 22.214 -5.108 -12.980 1.00 87.19 93 LEU A N 1
ATOM 716 C CA . LEU A 1 93 ? 22.246 -4.885 -11.534 1.00 87.19 93 LEU A CA 1
ATOM 717 C C . LEU A 1 93 ? 21.314 -5.821 -10.743 1.00 87.19 93 LEU A C 1
ATOM 719 O O . LEU A 1 93 ? 21.296 -5.757 -9.516 1.00 87.19 93 LEU A O 1
ATOM 723 N N . GLY A 1 94 ? 20.554 -6.693 -11.415 1.00 89.31 94 GLY A N 1
ATOM 724 C CA . GLY A 1 94 ? 19.624 -7.628 -10.773 1.00 89.31 94 GLY A CA 1
ATOM 725 C C . GLY A 1 94 ? 18.418 -6.953 -10.111 1.00 89.31 94 GLY A C 1
ATOM 726 O O . GLY A 1 94 ? 17.853 -7.498 -9.166 1.00 89.31 94 GLY A O 1
ATOM 727 N N . MET A 1 95 ? 18.034 -5.765 -10.582 1.00 89.00 95 MET A N 1
ATOM 728 C CA . MET A 1 95 ? 16.945 -4.951 -10.030 1.00 89.00 95 MET A CA 1
ATOM 729 C C . MET A 1 95 ? 15.840 -4.752 -11.071 1.00 89.00 95 MET A C 1
ATOM 731 O O . MET A 1 95 ? 16.055 -4.954 -12.268 1.00 89.00 95 MET A O 1
ATOM 735 N N . SER A 1 96 ? 14.653 -4.310 -10.647 1.00 91.50 96 SER A N 1
ATOM 736 C CA . SER A 1 96 ? 13.642 -3.853 -11.607 1.00 91.50 96 SER A CA 1
ATOM 737 C C . SER A 1 96 ? 13.989 -2.455 -12.155 1.00 91.50 96 SER A C 1
ATOM 739 O O . SER A 1 96 ? 14.629 -1.665 -11.455 1.00 91.50 96 SER A O 1
ATOM 741 N N . PRO A 1 97 ? 13.545 -2.101 -13.379 1.00 88.69 97 PRO A N 1
ATOM 742 C CA . PRO A 1 97 ? 13.713 -0.752 -13.930 1.00 88.69 97 PRO A CA 1
ATOM 743 C C . PRO A 1 97 ? 13.217 0.348 -12.986 1.00 88.69 97 PRO A C 1
ATOM 745 O O . PRO A 1 97 ? 13.878 1.368 -12.827 1.00 88.69 97 PRO A O 1
ATOM 748 N N . VAL A 1 98 ? 12.087 0.107 -12.313 1.00 87.19 98 VAL A N 1
ATOM 749 C CA . VAL A 1 98 ? 11.497 1.046 -11.349 1.00 87.19 98 VAL A CA 1
ATOM 750 C C . VAL A 1 98 ? 12.433 1.261 -10.164 1.00 87.19 98 VAL A C 1
ATOM 752 O O . VAL A 1 98 ? 12.788 2.397 -9.872 1.00 87.19 98 VAL A O 1
ATOM 755 N N . GLN A 1 99 ? 12.908 0.180 -9.540 1.00 84.25 99 GLN A N 1
ATOM 756 C CA . GLN A 1 99 ? 13.816 0.260 -8.391 1.00 84.25 99 GLN A CA 1
ATOM 757 C C . GLN A 1 99 ? 15.130 0.958 -8.740 1.00 84.25 99 GLN A C 1
ATOM 759 O O . GLN A 1 99 ? 15.670 1.712 -7.932 1.00 84.25 99 GLN A O 1
ATOM 764 N N . TRP A 1 100 ? 15.650 0.710 -9.943 1.00 90.69 100 TRP A N 1
ATOM 765 C CA . TRP A 1 100 ? 16.869 1.359 -10.403 1.00 90.69 100 TRP A CA 1
ATOM 766 C C . TRP A 1 100 ? 16.673 2.869 -10.590 1.00 90.69 100 TRP A C 1
ATOM 768 O O . TRP A 1 100 ? 17.470 3.653 -10.075 1.00 90.69 100 TRP A O 1
ATOM 778 N N . VAL A 1 101 ? 15.590 3.282 -11.261 1.00 89.62 101 VAL A N 1
ATOM 779 C CA . VAL A 1 101 ? 15.266 4.705 -11.459 1.00 89.62 101 VAL A CA 1
ATOM 780 C C . VAL A 1 101 ? 15.014 5.402 -10.123 1.00 89.62 101 VAL A C 1
ATOM 782 O O . VAL A 1 101 ? 15.543 6.488 -9.897 1.00 89.62 101 VAL A O 1
ATOM 785 N N . GLU A 1 102 ? 14.262 4.782 -9.215 1.00 85.88 102 GLU A N 1
ATOM 786 C CA . GLU A 1 102 ? 14.021 5.322 -7.874 1.00 85.88 102 GLU A CA 1
ATOM 787 C C . GLU A 1 102 ? 15.327 5.530 -7.107 1.00 85.88 102 GLU A C 1
ATOM 789 O O . GLU A 1 102 ? 15.554 6.609 -6.559 1.00 85.88 102 GLU A O 1
ATOM 794 N N . ALA A 1 103 ? 16.219 4.537 -7.109 1.00 85.06 103 ALA A N 1
ATOM 795 C CA . ALA A 1 103 ? 17.514 4.651 -6.451 1.00 85.06 103 ALA A CA 1
ATOM 796 C C . ALA A 1 103 ? 18.356 5.790 -7.046 1.00 85.06 103 ALA A C 1
ATOM 798 O O . ALA A 1 103 ? 19.012 6.519 -6.301 1.00 85.06 103 ALA A O 1
ATOM 799 N N . GLU A 1 104 ? 18.328 5.973 -8.365 1.00 87.75 104 GLU A N 1
ATOM 800 C CA . GLU A 1 104 ? 19.081 7.034 -9.034 1.00 87.75 104 GLU A CA 1
ATOM 801 C C . GLU A 1 104 ? 18.514 8.429 -8.728 1.00 87.75 104 GLU A C 1
ATOM 803 O O . GLU A 1 104 ? 19.264 9.348 -8.395 1.00 87.75 104 GLU A O 1
ATOM 808 N N . VAL A 1 105 ? 17.188 8.583 -8.726 1.00 85.12 105 VAL A N 1
ATOM 809 C CA . VAL A 1 105 ? 16.519 9.832 -8.324 1.00 85.12 105 VAL A CA 1
ATOM 810 C C . VAL A 1 105 ? 16.804 10.153 -6.855 1.00 85.12 105 VAL A C 1
ATOM 812 O O . VAL A 1 105 ? 17.125 11.296 -6.519 1.00 85.12 105 VAL A O 1
ATOM 815 N N . LEU A 1 106 ? 16.758 9.152 -5.973 1.00 80.94 106 LEU A N 1
ATOM 816 C CA . LEU A 1 106 ? 17.078 9.319 -4.556 1.00 80.94 106 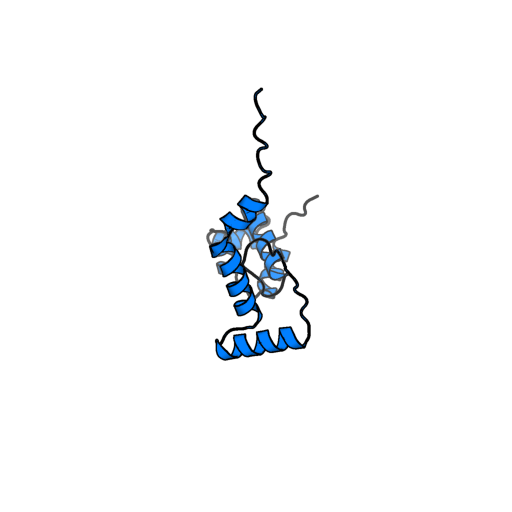LEU A CA 1
ATOM 817 C C . LEU A 1 106 ? 18.535 9.733 -4.347 1.00 80.94 106 LEU A C 1
ATOM 819 O O . LEU A 1 106 ? 18.797 10.598 -3.509 1.00 80.94 106 LEU A O 1
ATOM 823 N N . LYS A 1 107 ? 19.487 9.199 -5.125 1.00 82.62 107 LYS A N 1
ATOM 824 C CA . LYS A 1 107 ? 20.878 9.676 -5.084 1.00 82.62 107 LYS A CA 1
ATOM 825 C C . LYS A 1 107 ? 20.937 11.166 -5.374 1.00 82.62 107 LYS A C 1
ATOM 827 O O . LYS A 1 107 ? 21.556 11.878 -4.595 1.00 82.62 107 LYS A O 1
ATOM 832 N N . VAL A 1 108 ? 20.275 11.661 -6.419 1.00 80.56 108 VAL A N 1
ATOM 833 C CA . VAL A 1 108 ? 20.268 13.100 -6.746 1.00 80.56 108 VAL A CA 1
ATOM 834 C C . VAL A 1 108 ? 19.668 13.927 -5.603 1.00 80.56 108 VAL A C 1
ATOM 836 O O . VAL A 1 108 ? 20.271 14.911 -5.171 1.00 80.56 108 VAL A O 1
ATOM 839 N N . ILE A 1 109 ? 18.531 13.493 -5.049 1.00 76.00 109 ILE A N 1
ATOM 840 C CA . ILE A 1 109 ? 17.857 14.176 -3.932 1.00 76.00 109 ILE A CA 1
ATOM 841 C C . ILE A 1 109 ? 18.741 14.229 -2.679 1.00 76.00 109 ILE A C 1
ATOM 843 O O . ILE A 1 109 ? 18.765 15.250 -1.996 1.00 76.00 109 ILE A O 1
ATOM 847 N N . HIS A 1 110 ? 19.457 13.150 -2.359 1.00 70.88 110 HIS A N 1
ATOM 848 C CA . HIS A 1 110 ? 20.258 13.051 -1.136 1.00 70.88 110 HIS A CA 1
ATOM 849 C C . HIS A 1 110 ? 21.692 13.571 -1.285 1.00 70.88 110 HIS A C 1
ATOM 851 O O . HIS A 1 110 ? 22.291 13.980 -0.291 1.00 70.88 110 HIS A O 1
ATOM 857 N N . THR A 1 111 ? 22.245 13.596 -2.498 1.00 67.69 111 THR A N 1
ATOM 858 C CA . THR A 1 111 ? 23.593 14.127 -2.757 1.00 67.69 111 THR A CA 1
ATOM 859 C C . THR A 1 111 ? 23.590 15.628 -3.032 1.00 67.69 111 THR A C 1
ATOM 861 O O . THR 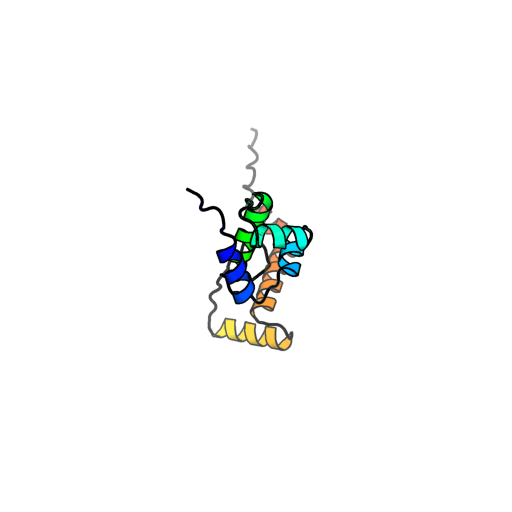A 1 111 ? 24.530 16.312 -2.626 1.00 67.69 111 THR A O 1
ATOM 864 N N . GLU A 1 112 ? 22.536 16.177 -3.645 1.00 59.00 112 GLU A N 1
ATOM 865 C CA . GLU A 1 112 ? 22.468 17.600 -4.003 1.00 59.00 112 GLU A CA 1
ATOM 866 C C . GLU A 1 112 ? 21.245 18.388 -3.485 1.00 59.00 112 GLU A C 1
ATOM 868 O O . GLU A 1 112 ? 20.858 19.370 -4.133 1.00 59.00 112 GLU A O 1
ATOM 873 N N . PRO A 1 113 ? 20.658 18.099 -2.303 1.00 57.53 113 PRO A N 1
ATOM 874 C CA . PRO A 1 113 ? 19.509 18.881 -1.839 1.00 57.53 113 PRO A CA 1
ATOM 875 C C . PRO A 1 113 ? 19.881 20.368 -1.702 1.00 57.53 113 PRO A C 1
ATOM 877 O O . PRO A 1 113 ? 19.089 21.262 -1.984 1.00 57.53 113 PRO A O 1
ATOM 880 N N . TYR A 1 114 ? 21.141 20.655 -1.363 1.00 52.12 114 TYR A N 1
ATOM 881 C CA . TYR A 1 114 ? 21.624 22.006 -1.101 1.00 52.12 114 TYR A CA 1
ATOM 882 C C . TYR A 1 114 ? 21.980 22.831 -2.345 1.00 52.12 114 TYR A C 1
ATOM 884 O O . TYR A 1 114 ? 21.940 24.058 -2.265 1.00 52.12 114 TYR A O 1
ATOM 892 N N . LYS A 1 115 ? 22.324 22.227 -3.492 1.00 56.22 115 LYS A N 1
ATOM 893 C CA . LYS A 1 115 ? 22.696 23.009 -4.691 1.00 56.22 115 LYS A CA 1
ATOM 894 C C . LYS A 1 115 ? 21.466 23.583 -5.388 1.00 56.22 115 LYS A C 1
ATOM 896 O O . LYS A 1 115 ? 21.460 24.763 -5.734 1.00 56.22 115 LYS A O 1
ATOM 901 N N . VAL A 1 116 ? 20.409 22.780 -5.504 1.00 57.81 116 VAL A N 1
ATOM 902 C CA . VAL A 1 116 ? 19.134 23.193 -6.107 1.00 57.81 116 VAL A CA 1
ATOM 903 C C . VAL A 1 116 ? 18.426 24.221 -5.221 1.00 57.81 116 VAL A C 1
ATOM 905 O O . VAL A 1 116 ? 18.025 25.277 -5.705 1.00 57.81 116 VAL A O 1
ATOM 908 N N . LEU A 1 117 ? 18.369 23.993 -3.903 1.00 57.03 117 LEU A N 1
ATOM 909 C CA . LEU A 1 117 ? 17.793 24.962 -2.960 1.00 57.03 117 LEU A CA 1
ATOM 910 C C . LEU A 1 117 ? 18.572 26.289 -2.920 1.00 57.03 117 LEU A C 1
ATOM 912 O O . LEU A 1 117 ? 17.969 27.353 -2.796 1.00 57.03 117 LEU A O 1
ATOM 916 N N . ARG A 1 118 ? 19.905 26.261 -3.073 1.00 56.28 118 ARG A N 1
ATOM 917 C CA . ARG A 1 118 ? 20.729 27.480 -3.142 1.00 56.28 118 ARG A CA 1
ATOM 918 C C . ARG A 1 118 ? 20.522 28.260 -4.440 1.00 56.28 118 ARG A C 1
ATOM 920 O O . ARG A 1 118 ? 20.554 29.485 -4.394 1.00 56.28 118 ARG A O 1
ATOM 927 N N . ALA A 1 119 ? 20.297 27.579 -5.564 1.00 59.56 119 ALA A N 1
ATOM 928 C CA . ALA A 1 119 ? 19.975 28.217 -6.842 1.00 59.56 119 ALA A CA 1
ATOM 929 C C . ALA A 1 119 ? 18.577 28.865 -6.845 1.00 59.56 119 ALA A C 1
ATOM 931 O O . ALA A 1 119 ? 18.370 29.871 -7.517 1.00 59.56 119 ALA A O 1
ATOM 932 N N . LEU A 1 120 ? 17.638 28.317 -6.065 1.00 55.94 120 LEU A N 1
ATOM 933 C CA . LEU A 1 120 ? 16.277 28.843 -5.904 1.00 55.94 120 LEU A CA 1
ATOM 934 C C . LEU A 1 120 ? 16.154 29.937 -4.832 1.00 55.94 120 LEU A C 1
ATOM 936 O O . LEU A 1 120 ? 15.132 30.617 -4.770 1.00 55.94 120 LEU A O 1
ATOM 940 N N . SER A 1 121 ? 17.174 30.138 -3.991 1.00 51.47 121 SER A N 1
ATOM 941 C CA . SER A 1 121 ? 17.193 31.262 -3.057 1.00 51.47 121 SER A CA 1
ATOM 942 C C . SER A 1 121 ? 17.462 32.545 -3.852 1.00 51.47 121 SER A C 1
ATOM 944 O O . SER A 1 121 ? 18.553 32.671 -4.414 1.00 51.47 121 SER A O 1
ATOM 946 N N . PRO A 1 122 ? 16.531 33.521 -3.908 1.00 50.53 122 PRO A N 1
ATOM 947 C CA . PRO A 1 122 ? 16.780 34.763 -4.622 1.00 50.53 122 PRO A CA 1
ATOM 948 C C . PRO A 1 122 ? 18.025 35.413 -4.025 1.00 50.53 122 PRO A C 1
ATOM 950 O O . PRO A 1 122 ? 18.130 35.586 -2.805 1.00 50.53 122 PRO A O 1
ATOM 953 N N . ALA A 1 123 ? 18.996 35.714 -4.889 1.00 51.34 123 ALA A N 1
ATOM 954 C CA . ALA A 1 123 ? 20.174 36.476 -4.528 1.00 51.34 123 ALA A CA 1
ATOM 955 C C . ALA A 1 123 ? 19.700 37.719 -3.770 1.00 51.34 123 ALA A C 1
ATOM 957 O O . ALA A 1 123 ? 19.026 38.574 -4.344 1.00 51.34 123 ALA A O 1
ATOM 958 N N . LYS A 1 124 ? 20.015 37.804 -2.471 1.00 48.50 124 LYS A N 1
ATOM 959 C CA . LYS A 1 124 ? 19.888 39.052 -1.722 1.00 48.50 124 LYS A CA 1
ATOM 960 C C . LYS A 1 124 ? 20.756 40.065 -2.462 1.00 48.50 124 LYS A C 1
ATOM 962 O O . LYS A 1 124 ? 21.974 40.071 -2.290 1.00 48.50 124 LYS A O 1
ATOM 967 N N . GLN A 1 125 ? 20.137 40.865 -3.329 1.00 50.69 125 GLN A N 1
ATOM 968 C CA . GLN A 1 125 ? 20.738 42.063 -3.883 1.00 50.69 125 GLN A CA 1
ATOM 969 C C . GLN A 1 125 ? 21.151 42.899 -2.677 1.00 50.69 125 GLN A C 1
ATOM 971 O O . GLN A 1 125 ? 20.318 43.397 -1.922 1.00 50.69 125 GLN A O 1
ATOM 976 N N . LYS A 1 126 ? 22.458 42.940 -2.426 1.00 46.12 126 LYS A N 1
ATOM 977 C CA . LYS A 1 126 ? 23.046 43.809 -1.418 1.00 46.12 126 LYS A CA 1
ATOM 978 C C . LYS A 1 126 ? 22.776 45.236 -1.908 1.00 46.12 126 LYS A C 1
ATOM 980 O O . LYS A 1 126 ? 23.195 45.536 -3.029 1.00 46.12 126 LYS A O 1
ATOM 985 N N . PRO A 1 127 ? 22.070 46.096 -1.157 1.00 46.88 127 PRO A N 1
ATOM 986 C CA . PRO A 1 127 ? 21.957 47.485 -1.558 1.00 46.88 127 PRO A CA 1
ATOM 987 C C . PRO A 1 127 ? 23.366 48.084 -1.574 1.00 46.88 127 PRO A C 1
ATOM 989 O O . PRO A 1 127 ? 24.148 47.906 -0.636 1.00 46.88 127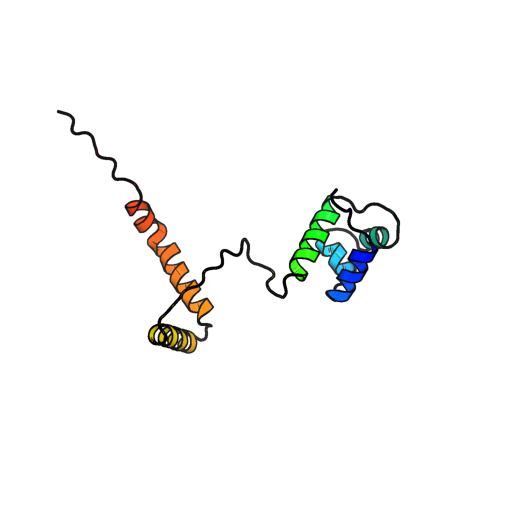 PRO A O 1
ATOM 992 N N . LYS A 1 128 ? 23.701 48.727 -2.692 1.00 50.16 128 LYS A N 1
ATOM 993 C CA . LYS A 1 128 ? 24.858 49.609 -2.824 1.00 50.16 128 LYS A CA 1
ATOM 994 C C . LYS A 1 128 ? 24.580 50.788 -1.887 1.00 50.16 128 LYS A C 1
ATOM 996 O O . LYS A 1 128 ? 23.648 51.542 -2.143 1.00 50.16 128 LYS A O 1
ATOM 1001 N N . SER A 1 129 ? 25.298 50.877 -0.773 1.00 51.12 129 SER A N 1
ATOM 1002 C CA . SER A 1 129 ? 25.356 52.126 -0.013 1.00 51.12 129 SER A CA 1
ATOM 1003 C C . SER A 1 129 ? 26.338 53.040 -0.733 1.00 51.12 129 SER A C 1
ATOM 1005 O O . SER A 1 129 ? 27.520 52.698 -0.818 1.00 51.12 129 SER A O 1
ATOM 1007 N N . ASP A 1 130 ? 25.800 54.116 -1.306 1.00 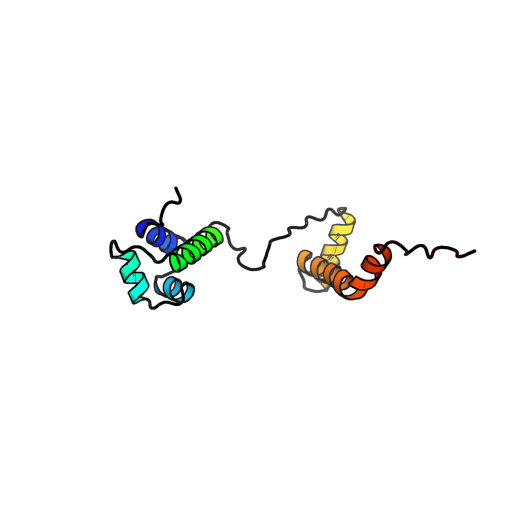52.97 130 ASP A N 1
ATOM 1008 C CA . ASP A 1 130 ? 26.523 55.369 -1.553 1.00 52.97 130 ASP A CA 1
ATOM 1009 C C . ASP A 1 130 ? 26.933 56.023 -0.222 1.00 52.97 130 ASP A C 1
ATOM 1011 O O . ASP A 1 130 ? 26.196 55.836 0.780 1.00 52.97 130 ASP A O 1
#